Protein 3PUC (pdb70)

Structure (mmCIF, N/CA/C/O backbone):
data_3PUC
#
_entry.id   3PUC
#
_cell.length_a   22.830
_cell.length_b   68.570
_cell.length_c   24.180
_cell.angle_alpha   90.000
_cell.angle_beta   100.940
_cell.angle_gamma   90.000
#
_symmetry.space_group_name_H-M   'P 1 21 1'
#
loop_
_entity.id
_entity.type
_entity.pdbx_description
1 polymer Titin
2 non-polymer 'SULFATE ION'
3 water water
#
loop_
_atom_site.group_PDB
_atom_site.id
_atom_site.type_symbol
_atom_site.label_atom_id
_atom_site.label_alt_id
_atom_site.label_comp_id
_atom_site.label_asym_id
_atom_site.label_entity_id
_atom_site.label_seq_id
_atom_site.pdbx_PDB_ins_code
_atom_site.Cartn_x
_atom_site.Cartn_y
_atom_site.Cartn_z
_atom_site.occupancy
_atom_site.B_iso_or_equiv
_atom_site.auth_seq_id
_atom_site.auth_comp_id
_atom_site.auth_asym_id
_atom_site.auth_atom_id
_atom_site.pdbx_PDB_model_num
ATOM 1 N N . GLY A 1 1 ? 7.191 -28.730 28.116 1.00 28.07 1 GLY A N 1
ATOM 2 C CA . GLY A 1 1 ? 6.568 -29.027 26.791 1.00 17.56 1 GLY A CA 1
ATOM 3 C C . GLY A 1 1 ? 6.877 -27.909 25.809 1.00 11.59 1 GLY A C 1
ATOM 4 O O . GLY A 1 1 ? 7.417 -26.890 26.180 1.00 13.50 1 GLY A O 1
ATOM 10 N N . PRO A 1 2 ? 6.538 -28.090 24.532 1.00 11.29 2 PRO A N 1
ATOM 11 C CA . PRO A 1 2 ? 6.697 -27.009 23.568 1.00 10.38 2 PRO A CA 1
ATOM 12 C C . PRO A 1 2 ? 5.845 -25.829 23.944 1.00 9.94 2 PRO A C 1
ATOM 13 O O . PRO A 1 2 ? 4.750 -25.981 24.508 1.00 11.64 2 PRO A O 1
ATOM 24 N N . ILE A 1 3 ? 6.320 -24.641 23.597 1.00 8.68 3 ILE A N 1
ATOM 25 C CA . ILE A 1 3 ? 5.612 -23.430 23.891 1.00 9.92 3 ILE A CA 1
ATOM 26 C C . ILE A 1 3 ? 5.477 -22.570 22.676 1.00 8.29 3 ILE A C 1
ATOM 27 O O . ILE A 1 3 ? 6.160 -22.750 21.665 1.00 9.85 3 ILE A O 1
ATOM 43 N N A SER A 1 4 ? 4.574 -21.612 22.782 0.60 8.96 4 SER A N 1
ATOM 44 N N B SER A 1 4 ? 4.579 -21.607 22.792 0.40 10.77 4 SER A N 1
ATOM 45 C CA A SER A 1 4 ? 4.447 -20.574 21.797 0.60 8.10 4 SER A CA 1
ATOM 46 C CA B SER A 1 4 ? 4.464 -20.569 21.804 0.40 12.39 4 SER A CA 1
ATOM 47 C C A SER A 1 4 ? 5.034 -19.290 22.340 0.60 9.68 4 SER A C 1
ATOM 48 C C B SER A 1 4 ? 5.240 -19.354 22.298 0.40 8.45 4 SER A C 1
ATOM 49 O O A SER A 1 4 ? 5.189 -19.139 23.553 0.60 11.77 4 SER A O 1
ATOM 50 O O B SER A 1 4 ? 5.782 -19.336 23.411 0.40 7.86 4 SER A O 1
ATOM 65 N N . SER A 1 5 ? 5.317 -18.343 21.449 1.00 7.84 5 SER A N 1
ATOM 66 C CA . SER A 1 5 ? 5.887 -17.081 21.848 1.00 7.81 5 SER A CA 1
ATOM 67 C C . SER A 1 5 ? 5.211 -15.946 21.110 1.00 7.34 5 SER A C 1
ATOM 68 O O . SER A 1 5 ? 5.058 -15.967 19.903 1.00 7.97 5 SER A O 1
ATOM 77 N N . LYS A 1 6 ? 4.812 -14.951 21.867 1.00 6.98 6 LYS A N 1
ATOM 78 C CA . LYS A 1 6 ? 4.253 -13.722 21.331 1.00 7.17 6 LYS A CA 1
ATOM 79 C C . LYS A 1 6 ? 5.245 -13.141 20.326 1.00 6.28 6 LYS A C 1
ATOM 80 O O . LYS A 1 6 ? 6.448 -13.128 20.583 1.00 6.63 6 LYS A O 1
ATOM 99 N N . PRO A 1 7 ? 4.761 -12.596 19.215 1.00 6.02 7 PRO A N 1
ATOM 100 C CA . PRO A 1 7 ? 5.689 -11.978 18.263 1.00 6.25 7 PRO A CA 1
ATOM 101 C C . PRO A 1 7 ? 6.485 -10.842 18.879 1.00 6.13 7 PRO A C 1
ATOM 102 O O . PRO A 1 7 ? 6.020 -10.139 19.793 1.00 6.63 7 PRO A O 1
ATOM 113 N N . VAL A 1 8 ? 7.686 -10.683 18.339 1.00 6.57 8 VAL A N 1
ATOM 114 C CA . VAL A 1 8 ? 8.630 -9.658 18.782 1.00 7.03 8 VAL A CA 1
ATOM 115 C C . VAL A 1 8 ? 9.158 -8.960 17.533 1.00 6.54 8 VAL A C 1
ATOM 116 O O . VAL A 1 8 ? 9.486 -9.598 16.525 1.00 7.30 8 VAL A O 1
ATOM 129 N N . ILE A 1 9 ? 9.212 -7.649 17.579 1.00 5.99 9 ILE A N 1
ATOM 130 C CA . ILE A 1 9 ? 9.747 -6.879 16.461 1.00 5.56 9 ILE A CA 1
ATOM 131 C C . ILE A 1 9 ? 11.274 -7.051 16.375 1.00 5.67 9 ILE A C 1
ATOM 132 O O . ILE A 1 9 ? 11.981 -7.013 17.386 1.00 6.49 9 ILE A O 1
ATOM 148 N N . VAL A 1 10 ? 11.757 -7.222 15.146 1.00 5.30 10 VAL A N 1
ATOM 149 C CA . VAL A 1 10 ? 13.169 -7.149 14.812 1.00 5.67 10 VAL A CA 1
ATOM 150 C C . VAL A 1 10 ? 13.498 -5.777 14.248 1.00 5.50 10 VAL A C 1
ATOM 151 O O . VAL A 1 10 ? 14.391 -5.085 14.759 1.00 6.41 10 VAL A O 1
ATOM 164 N N . THR A 1 11 ? 12.775 -5.359 13.198 1.00 5.23 11 THR A N 1
ATOM 165 C CA . THR A 1 11 ? 12.912 -4.024 12.649 1.00 5.28 11 THR A CA 1
ATOM 166 C C . THR A 1 11 ? 11.522 -3.423 12.485 1.00 5.12 11 THR A C 1
ATOM 167 O O . THR A 1 11 ? 10.648 -4.073 11.910 1.00 5.65 11 THR A O 1
ATOM 178 N N . GLY A 1 12 ? 11.329 -2.240 13.025 1.00 5.30 12 GLY A N 1
ATOM 179 C CA . GLY A 1 12 ? 10.076 -1.535 12.978 1.00 5.87 12 GLY A CA 1
ATOM 180 C C . GLY A 1 12 ? 10.005 -0.503 11.876 1.00 5.44 12 GLY A C 1
ATOM 181 O O . GLY A 1 12 ? 10.955 -0.246 11.148 1.00 6.16 12 GLY A O 1
ATOM 185 N N . LEU A 1 13 ? 8.845 0.111 11.793 1.00 5.75 13 LEU A N 1
ATOM 186 C CA . LEU A 1 13 ? 8.571 1.202 10.856 1.00 5.75 13 LEU A CA 1
ATOM 187 C C . LEU A 1 13 ? 9.085 2.538 11.380 1.00 5.89 13 LEU A C 1
ATOM 188 O O . LEU A 1 13 ? 9.208 2.750 12.587 1.00 6.56 13 LEU A O 1
ATOM 204 N N . GLN A 1 14 ? 9.341 3.460 10.471 1.00 6.06 14 GLN A N 1
ATOM 205 C CA . GLN A 1 14 ? 9.703 4.819 10.845 1.00 6.36 14 GLN A CA 1
ATOM 206 C C . GLN A 1 14 ? 9.044 5.823 9.909 1.00 6.56 14 GLN A C 1
ATOM 207 O O . GLN A 1 14 ? 8.706 5.509 8.767 1.00 7.08 14 GLN A O 1
ATOM 221 N N . ASP A 1 15 ? 8.860 7.031 10.399 1.00 7.21 15 ASP A N 1
ATOM 222 C CA . ASP A 1 15 ? 8.212 8.056 9.608 1.00 7.96 15 ASP A CA 1
ATOM 223 C C . ASP A 1 15 ? 8.938 8.257 8.290 1.00 7.76 15 ASP A C 1
ATOM 224 O O . ASP A 1 15 ? 10.178 8.259 8.238 1.00 9.05 15 ASP A O 1
ATOM 233 N N . THR A 1 16 ? 8.165 8.440 7.222 1.00 7.95 16 THR A N 1
ATOM 234 C CA . THR A 1 16 ? 8.678 8.419 5.856 1.00 9.66 16 THR A CA 1
ATOM 235 C C . THR A 1 16 ? 7.915 9.428 5.024 1.00 7.36 16 THR A C 1
ATOM 236 O O . THR A 1 16 ? 6.717 9.592 5.210 1.00 7.07 16 THR A O 1
ATOM 247 N N . THR A 1 17 ? 8.624 10.040 4.067 1.00 7.31 17 THR A N 1
ATOM 248 C CA . THR A 1 17 ? 8.010 10.830 3.004 1.00 6.22 17 THR A CA 1
ATOM 249 C C . THR A 1 17 ? 8.210 10.111 1.676 1.00 6.70 17 THR A C 1
ATOM 250 O O . THR A 1 17 ? 9.315 9.602 1.417 1.00 6.97 17 THR A O 1
ATOM 261 N N A VAL A 1 18 ? 7.163 10.107 0.852 0.61 5.69 18 VAL A N 1
ATOM 262 N N B VAL A 1 18 ? 7.180 10.082 0.838 0.39 8.35 18 VAL A N 1
ATOM 263 C CA A VAL A 1 18 ? 7.195 9.567 -0.489 0.61 5.91 18 VAL A CA 1
ATOM 264 C CA B VAL A 1 18 ? 7.326 9.644 -0.540 0.39 10.49 18 VAL A CA 1
ATOM 265 C C A VAL A 1 18 ? 6.511 10.586 -1.380 0.61 6.23 18 VAL A C 1
ATOM 266 C C B VAL A 1 18 ? 6.661 10.684 -1.414 0.39 8.45 18 VAL A C 1
ATOM 267 O O A VAL A 1 18 ? 5.569 11.269 -0.967 0.61 6.38 18 VAL A O 1
ATOM 268 O O B VAL A 1 18 ? 5.874 11.497 -0.937 0.39 8.54 18 VAL A O 1
ATOM 293 N N A SER A 1 19 ? 6.983 10.725 -2.612 0.61 8.61 19 SER A N 1
ATOM 294 N N B SER A 1 19 ? 6.976 10.663 -2.703 0.39 7.05 19 SER A N 1
ATOM 295 C CA A SER A 1 19 ? 6.299 11.594 -3.564 0.61 9.06 19 SER A CA 1
ATOM 296 C CA B SER A 1 19 ? 6.340 11.561 -3.650 0.39 8.60 19 SER A CA 1
ATOM 297 C C A SER A 1 19 ? 4.893 11.081 -3.851 0.61 7.31 19 SER A C 1
ATOM 298 C C B SER A 1 19 ? 4.946 11.067 -4.020 0.39 8.36 19 SER A C 1
ATOM 299 O O A SER A 1 19 ? 4.598 9.899 -3.702 0.61 8.14 19 SER A O 1
ATOM 300 O O B SER A 1 19 ? 4.688 9.868 -4.065 0.39 5.24 19 SER A O 1
ATOM 315 N N . SER A 1 20 ? 4.049 11.996 -4.315 1.00 8.44 20 SER A N 1
ATOM 316 C CA . SER A 1 20 ? 2.829 11.605 -4.985 1.00 9.07 20 SER A CA 1
ATOM 317 C C . SER A 1 20 ? 3.195 10.928 -6.304 1.00 8.63 20 SER A C 1
ATOM 318 O O . SER A 1 20 ? 4.329 11.062 -6.833 1.00 9.50 20 SER A O 1
ATOM 327 N N . ASP A 1 21 ? 2.240 10.202 -6.867 1.00 9.27 21 ASP A N 1
ATOM 328 C CA . ASP A 1 21 ? 2.421 9.530 -8.159 1.00 10.32 21 ASP A CA 1
ATOM 329 C C . ASP A 1 21 ? 3.615 8.602 -8.085 1.00 10.21 21 ASP A C 1
ATOM 330 O O . ASP A 1 21 ? 4.458 8.546 -8.987 1.00 12.66 21 ASP A O 1
ATOM 339 N N A SER A 1 22 ? 3.696 7.853 -6.988 0.54 8.02 22 SER A N 1
ATOM 340 N N B SER A 1 22 ? 3.678 7.836 -7.000 0.46 10.38 22 SER A N 1
ATOM 341 C CA A SER A 1 22 ? 4.763 6.880 -6.772 0.54 9.62 22 SER A CA 1
ATOM 342 C CA B SER A 1 22 ? 4.776 6.924 -6.756 0.46 8.90 22 SER A CA 1
ATOM 343 C C A SER A 1 22 ? 4.229 5.663 -6.017 0.54 7.78 22 SER A C 1
ATOM 344 C C B SER A 1 22 ? 4.250 5.684 -6.014 0.46 8.32 22 SER A C 1
ATOM 345 O O A SER A 1 22 ? 3.037 5.415 -5.997 0.54 7.15 22 SER A O 1
ATOM 346 O O B SER A 1 22 ? 3.065 5.449 -5.971 0.46 8.86 22 SER A O 1
ATOM 361 N N . VAL A 1 23 ? 5.141 4.862 -5.489 1.00 7.63 23 VAL A N 1
ATOM 362 C CA . VAL A 1 23 ? 4.814 3.690 -4.670 1.00 7.12 23 VAL A CA 1
ATOM 363 C C . VAL A 1 23 ? 5.547 3.841 -3.335 1.00 7.42 23 VAL A C 1
ATOM 364 O O . VAL A 1 23 ? 6.725 4.143 -3.313 1.00 9.47 23 VAL A O 1
ATOM 378 N N . ALA A 1 24 ? 4.820 3.682 -2.239 1.00 6.20 24 ALA A N 1
ATOM 379 C CA . ALA A 1 24 ? 5.404 3.686 -0.907 1.00 6.37 24 ALA A CA 1
ATOM 380 C C . ALA A 1 24 ? 5.604 2.263 -0.424 1.00 6.14 24 ALA A C 1
ATOM 381 O O . ALA A 1 24 ? 4.706 1.430 -0.567 1.00 7.70 24 ALA A O 1
ATOM 388 N N . LYS A 1 25 ? 6.777 1.972 0.130 1.00 6.88 25 LYS A N 1
ATOM 389 C CA . LYS A 1 25 ? 7.124 0.656 0.614 1.00 7.16 25 LYS A CA 1
ATOM 390 C C . LYS A 1 25 ? 7.373 0.687 2.116 1.00 6.95 25 LYS A C 1
ATOM 391 O O . LYS A 1 25 ? 8.099 1.542 2.625 1.00 10.85 25 LYS A O 1
ATOM 410 N N A PHE A 1 26 ? 6.801 -0.269 2.817 0.60 5.18 26 PHE A N 1
ATOM 411 N N B PHE A 1 26 ? 6.751 -0.263 2.804 0.40 6.67 26 PHE A N 1
ATOM 412 C CA A PHE A 1 26 ? 7.032 -0.483 4.233 0.60 5.52 26 PHE A CA 1
ATOM 413 C CA B PHE A 1 26 ? 6.972 -0.508 4.223 0.40 5.88 26 PHE A CA 1
ATOM 414 C C A PHE A 1 26 ? 7.328 -1.941 4.483 0.60 5.06 26 PHE A C 1
ATOM 415 C C B PHE A 1 26 ? 7.397 -1.950 4.423 0.40 5.49 26 PHE A C 1
ATOM 416 O O A PHE A 1 26 ? 6.700 -2.834 3.892 0.60 4.64 26 PHE A O 1
ATOM 417 O O B PHE A 1 26 ? 6.941 -2.842 3.707 0.40 6.03 26 PHE A O 1
ATOM 450 N N . ALA A 1 27 ? 8.249 -2.192 5.416 1.00 5.96 27 ALA A N 1
ATOM 451 C CA . ALA A 1 27 ? 8.630 -3.550 5.775 1.00 6.38 27 ALA A CA 1
ATOM 452 C C . ALA A 1 27 ? 8.880 -3.617 7.278 1.00 6.41 27 ALA A C 1
ATOM 453 O O . ALA A 1 27 ? 9.680 -2.838 7.804 1.00 7.45 27 ALA A O 1
ATOM 461 N N . VAL A 1 28 ? 8.246 -4.574 7.916 1.00 6.22 28 VAL A N 1
ATOM 462 C CA . VAL A 1 28 ? 8.513 -4.939 9.302 1.00 5.78 28 VAL A CA 1
ATOM 463 C C . VAL A 1 28 ? 9.204 -6.284 9.293 1.00 5.51 28 VAL A C 1
ATOM 464 O O . VAL A 1 28 ? 8.802 -7.181 8.572 1.00 7.23 28 VAL A O 1
ATOM 477 N N . LYS A 1 29 ? 10.220 -6.449 10.132 1.00 5.38 29 LYS A N 1
ATOM 478 C CA . LYS A 1 29 ? 10.790 -7.752 10.394 1.00 5.87 29 LYS A CA 1
ATOM 479 C C . LYS A 1 29 ? 10.397 -8.132 11.804 1.00 5.51 29 LYS A C 1
ATOM 480 O O . LYS A 1 29 ? 10.467 -7.304 12.722 1.00 5.69 29 LYS A O 1
ATOM 499 N N . ALA A 1 30 ? 9.948 -9.357 11.981 1.00 6.09 30 ALA A N 1
ATOM 500 C CA . ALA A 1 30 ? 9.487 -9.815 13.289 1.00 6.35 30 ALA A CA 1
ATOM 501 C C . ALA A 1 30 ? 9.561 -11.318 13.365 1.00 8.96 30 ALA A C 1
ATOM 502 O O . ALA A 1 30 ? 9.563 -12.000 12.348 1.00 12.77 30 ALA A O 1
ATOM 509 N N . THR A 1 31 ? 9.643 -11.841 14.583 1.00 9.64 31 THR A N 1
ATOM 510 C CA . THR A 1 31 ? 9.703 -13.270 14.794 1.00 1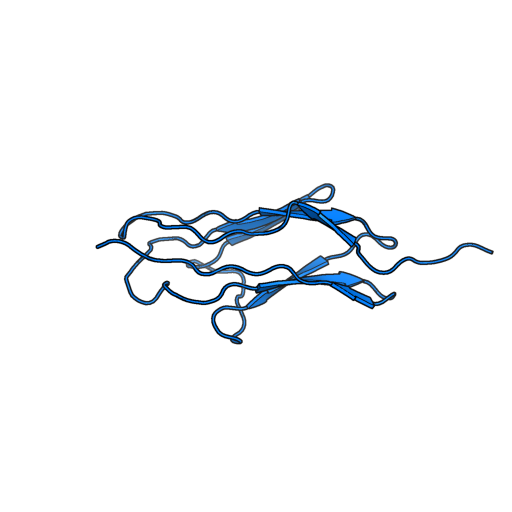3.26 31 THR A CA 1
ATOM 511 C C . THR A 1 31 ? 8.566 -13.697 15.727 1.00 7.96 31 THR A C 1
ATOM 512 O O 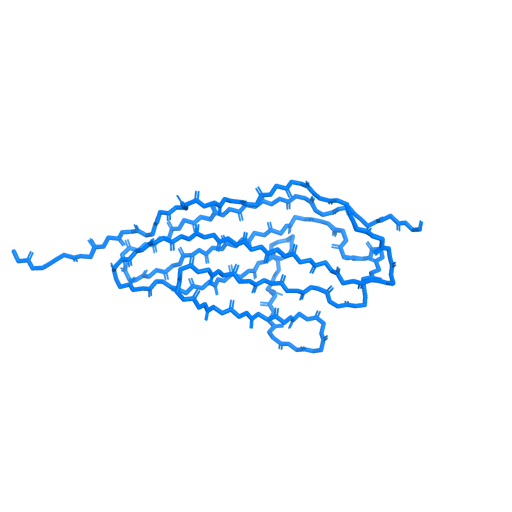. THR A 1 31 ? 7.949 -12.866 16.359 1.00 9.18 31 THR A O 1
ATOM 523 N N . GLY A 1 32 ? 8.300 -14.994 15.787 1.00 9.59 32 GLY A N 1
ATOM 524 C CA . GLY A 1 32 ? 7.305 -15.535 16.689 1.00 9.25 32 GLY A CA 1
ATOM 525 C C . GLY A 1 32 ? 7.116 -17.000 16.416 1.00 7.81 32 GLY A C 1
ATOM 526 O O . GLY A 1 32 ? 7.452 -17.495 15.341 1.00 8.74 32 GLY A O 1
ATOM 530 N N . GLU A 1 33 ? 6.537 -17.693 17.387 1.00 7.74 33 GLU A N 1
ATOM 531 C CA . GLU A 1 33 ? 6.164 -19.099 17.256 1.00 8.19 33 GLU A CA 1
ATOM 532 C C . GLU A 1 33 ? 4.729 -19.269 17.738 1.00 8.12 33 GLU A C 1
ATOM 533 O O . GLU A 1 33 ? 4.432 -18.982 18.899 1.00 8.60 33 GLU A O 1
ATOM 545 N N . PRO A 1 34 ? 3.816 -19.713 16.861 1.00 8.30 34 PRO A N 1
ATOM 546 C CA . PRO A 1 34 ? 3.983 -19.989 15.441 1.00 9.58 34 PRO A CA 1
ATOM 547 C C . PRO A 1 34 ? 4.387 -18.768 14.636 1.00 8.86 34 PRO A C 1
ATOM 548 O O . PRO A 1 34 ? 4.250 -17.640 15.089 1.00 8.03 34 PRO A O 1
ATOM 559 N N . ARG A 1 35 ? 4.867 -18.997 13.422 1.00 10.11 35 ARG A N 1
ATOM 560 C CA . ARG A 1 35 ? 5.190 -17.888 12.534 1.00 11.30 35 ARG A CA 1
ATOM 561 C C . ARG A 1 35 ? 3.981 -16.975 12.435 1.00 9.84 35 ARG A C 1
ATOM 562 O O . ARG A 1 35 ? 2.880 -17.419 12.094 1.00 10.38 35 ARG A O 1
ATOM 569 N N . PRO A 1 36 ? 4.173 -15.681 12.695 1.00 8.80 36 PRO A N 1
ATOM 570 C CA . PRO A 1 36 ? 3.010 -14.801 12.723 1.00 8.71 36 PRO A CA 1
ATOM 571 C C . PRO A 1 36 ? 2.604 -14.327 11.346 1.00 7.60 36 PRO A C 1
ATOM 572 O O . PRO A 1 36 ? 3.314 -14.543 10.355 1.00 8.35 36 PRO A O 1
ATOM 583 N N . THR A 1 37 ? 1.452 -13.674 11.306 1.00 7.36 37 THR A N 1
ATOM 584 C CA . THR A 1 37 ? 0.967 -13.007 10.116 1.00 7.77 37 THR A CA 1
ATOM 585 C C . THR A 1 37 ? 0.700 -11.552 10.459 1.00 6.94 37 THR A C 1
ATOM 586 O O . THR A 1 37 ? 0.685 -11.169 11.629 1.00 10.40 37 THR A O 1
ATOM 597 N N . ALA A 1 38 ? 0.483 -10.721 9.454 1.00 6.64 38 ALA A N 1
ATOM 598 C CA . ALA A 1 38 ? 0.330 -9.302 9.659 1.00 6.59 38 ALA A CA 1
ATOM 599 C C . ALA A 1 38 ? -1.060 -8.801 9.308 1.00 6.76 38 ALA A C 1
ATOM 600 O O . ALA A 1 38 ? -1.689 -9.285 8.361 1.00 9.07 38 ALA A O 1
ATOM 607 N N . ILE A 1 39 ? -1.481 -7.799 10.055 1.00 6.44 39 ILE A N 1
ATOM 608 C CA . ILE A 1 39 ? -2.702 -7.045 9.869 1.00 8.54 39 ILE A CA 1
ATOM 609 C C . ILE A 1 39 ? -2.343 -5.592 9.842 1.00 6.97 39 ILE A C 1
ATOM 610 O O . ILE A 1 39 ? -1.853 -5.066 10.859 1.00 7.52 39 ILE A O 1
ATOM 621 N N . TRP A 1 40 ? -2.570 -4.900 8.714 1.00 6.27 40 TRP A N 1
ATOM 622 C CA . TRP A 1 40 ? -2.177 -3.506 8.579 1.00 5.65 40 TRP A CA 1
ATOM 623 C C . TRP A 1 40 ? -3.398 -2.605 8.627 1.00 5.28 40 TRP A C 1
ATOM 624 O O . TRP A 1 40 ? -4.487 -2.968 8.136 1.00 5.88 40 TRP A O 1
ATOM 645 N N . THR A 1 41 ? -3.196 -1.412 9.150 1.00 5.43 41 THR A N 1
ATOM 646 C CA . THR A 1 41 ? -4.201 -0.381 9.174 1.00 5.46 41 THR A CA 1
ATOM 647 C C . THR A 1 41 ? -3.614 0.951 8.737 1.00 5.38 41 THR A C 1
ATOM 648 O O . THR A 1 41 ? -2.438 1.242 8.918 1.00 6.19 41 THR A O 1
ATOM 659 N N . LYS A 1 42 ? -4.496 1.770 8.169 1.00 5.76 42 LYS A N 1
ATOM 660 C CA A LYS A 1 42 ? -4.236 3.132 7.766 0.50 6.31 42 LYS A CA 1
ATOM 661 C CA B LYS A 1 42 ? -4.202 3.149 7.837 0.50 7.69 42 LYS A CA 1
ATOM 662 C C . LYS A 1 42 ? -5.164 4.016 8.615 1.00 6.95 42 LYS A C 1
ATOM 663 O O . LYS A 1 42 ? -6.388 3.935 8.440 1.00 6.88 42 LYS A O 1
ATOM 700 N N . ASP A 1 43 ? -4.626 4.816 9.513 1.00 7.59 43 ASP A N 1
ATOM 701 C CA . ASP A 1 43 ? -5.451 5.624 10.394 1.00 7.91 43 ASP A CA 1
ATOM 702 C C . ASP A 1 43 ? -6.570 4.800 11.013 1.00 7.05 43 ASP A C 1
ATOM 703 O O . ASP A 1 43 ? -7.711 5.248 11.129 1.00 7.62 43 ASP A O 1
ATOM 712 N N . GLY A 1 44 ? -6.212 3.589 11.445 1.00 6.94 44 GLY A N 1
ATOM 713 C CA . GLY A 1 44 ? -7.139 2.707 12.113 1.00 7.64 44 GLY A CA 1
ATOM 714 C C . GLY A 1 44 ? -8.089 1.925 11.232 1.00 7.62 44 GLY A C 1
ATOM 715 O O . GLY A 1 44 ? -8.888 1.192 11.781 1.00 9.93 44 GLY A O 1
ATOM 719 N N . LYS A 1 45 ? -8.016 2.101 9.907 1.00 7.13 45 LYS A N 1
ATOM 720 C CA . LYS A 1 45 ? -8.890 1.444 8.951 1.00 8.56 45 LYS A CA 1
ATOM 721 C C . LYS A 1 45 ? -8.189 0.289 8.297 1.00 6.35 45 LYS A C 1
ATOM 722 O O . LYS A 1 45 ? -6.991 0.329 8.058 1.00 7.04 45 LYS A O 1
ATOM 741 N N . ALA A 1 46 ? -8.946 -0.721 7.899 1.00 6.66 46 ALA A N 1
ATOM 742 C CA . ALA A 1 46 ? -8.353 -1.897 7.306 1.00 7.14 46 ALA A CA 1
ATOM 743 C C . ALA A 1 46 ? -7.647 -1.577 5.987 1.00 7.86 46 ALA A C 1
ATOM 744 O O . ALA A 1 46 ? -8.176 -0.866 5.141 1.00 10.91 46 ALA A O 1
ATOM 751 N N . ILE A 1 47 ? -6.477 -2.165 5.831 1.00 7.50 47 ILE A N 1
ATOM 752 C CA . ILE A 1 47 ? -5.739 -2.248 4.578 1.00 8.37 47 ILE A CA 1
ATOM 753 C C . ILE A 1 47 ? -5.895 -3.679 4.095 1.00 8.60 47 ILE A C 1
ATOM 754 O O . ILE A 1 47 ? -5.562 -4.647 4.833 1.00 11.27 47 ILE A O 1
ATOM 770 N N A THR A 1 48 ? -6.439 -3.834 2.888 0.35 10.44 48 THR A N 1
ATOM 771 N N B THR A 1 48 ? -6.395 -3.838 2.875 0.65 7.68 48 THR A N 1
ATOM 772 C CA A THR A 1 48 ? -6.699 -5.151 2.323 0.35 12.21 48 THR A CA 1
ATOM 773 C CA B THR A 1 48 ? -6.568 -5.173 2.346 0.65 8.97 48 THR A CA 1
ATOM 774 C C A THR A 1 48 ? -6.090 -5.246 0.920 0.35 8.86 48 THR A C 1
ATOM 775 C C B THR A 1 48 ? -5.992 -5.239 0.942 0.65 6.65 48 THR A C 1
ATOM 776 O O A THR A 1 48 ? -6.038 -4.252 0.190 0.35 10.65 48 THR A O 1
ATOM 777 O O B THR A 1 48 ? -5.868 -4.243 0.239 0.65 6.22 48 THR A O 1
ATOM 798 N N . GLN A 1 49 ? -5.642 -6.445 0.547 1.00 6.93 49 GLN A N 1
ATOM 799 C CA . GLN A 1 49 ? -4.997 -6.678 -0.744 1.00 6.13 49 GLN A CA 1
ATOM 800 C C . GLN A 1 49 ? -5.890 -6.203 -1.887 1.00 6.14 49 GLN A C 1
ATOM 801 O O . GLN A 1 49 ? -7.094 -6.522 -1.927 1.00 6.64 49 GLN A O 1
ATOM 816 N N . GLY A 1 50 ? -5.305 -5.510 -2.850 1.00 6.35 50 GLY A N 1
ATOM 817 C CA . GLY A 1 50 ? -6.058 -5.060 -4.003 1.00 6.88 50 GLY A CA 1
ATOM 818 C C . GLY A 1 50 ? -5.165 -4.347 -4.979 1.00 7.87 50 GLY A C 1
ATOM 819 O O . GLY A 1 50 ? -3.975 -4.599 -5.025 1.00 8.57 50 GLY A O 1
ATOM 823 N N . GLY A 1 51 ? -5.772 -3.463 -5.766 1.00 8.74 51 GLY A N 1
ATOM 824 C CA . GLY A 1 51 ? -4.984 -2.664 -6.671 1.00 9.02 51 GLY A CA 1
ATOM 825 C C . GLY A 1 51 ? -4.151 -1.609 -5.980 1.00 7.96 51 GLY A C 1
ATOM 826 O O . GLY A 1 51 ? -3.076 -1.210 -6.429 1.00 9.70 51 GLY A O 1
ATOM 830 N N . LYS A 1 52 ? -4.639 -1.131 -4.848 1.00 6.77 52 LYS A N 1
ATOM 831 C CA . LYS A 1 52 ? -4.018 -0.038 -4.098 1.00 6.60 52 LYS A CA 1
ATOM 832 C C . LYS A 1 52 ? -2.926 -0.523 -3.142 1.00 5.57 52 LYS A C 1
ATOM 833 O O . LYS A 1 52 ? -1.872 0.084 -3.064 1.00 6.72 52 LYS A O 1
ATOM 852 N N . TYR A 1 53 ? -3.225 -1.590 -2.416 1.00 5.58 53 TYR A N 1
ATOM 853 C CA . TYR A 1 53 ? -2.344 -2.117 -1.400 1.00 5.42 53 TYR A CA 1
ATOM 854 C C . TYR A 1 53 ? -1.908 -3.513 -1.764 1.00 5.08 53 TYR A C 1
ATOM 855 O O . TYR A 1 53 ? -2.749 -4.397 -2.002 1.00 6.21 53 TYR A O 1
ATOM 873 N N . LYS A 1 54 ? -0.591 -3.750 -1.778 1.00 5.11 54 LYS A N 1
ATOM 874 C CA . LYS A 1 54 ? -0.045 -5.046 -2.068 1.00 5.25 54 LYS A CA 1
ATOM 875 C C . LYS A 1 54 ? 0.718 -5.515 -0.847 1.00 4.93 54 LYS A C 1
ATOM 876 O O . LYS A 1 54 ? 1.706 -4.890 -0.440 1.00 6.12 54 LYS A O 1
ATOM 895 N N . LEU A 1 55 ? 0.278 -6.622 -0.288 1.00 5.17 55 LEU A N 1
ATOM 896 C CA . LEU A 1 55 ? 0.811 -7.166 0.960 1.00 5.85 55 LEU A CA 1
ATOM 897 C C . LEU A 1 55 ? 1.535 -8.446 0.651 1.00 5.56 55 LEU A C 1
ATOM 898 O O . LEU A 1 55 ? 1.061 -9.236 -0.152 1.00 6.75 55 LEU A O 1
ATOM 914 N N . SER A 1 56 ? 2.655 -8.677 1.326 1.00 4.95 56 SER A N 1
ATOM 915 C CA . SER A 1 56 ? 3.385 -9.927 1.222 1.00 5.17 56 SER A CA 1
ATOM 916 C C . SER A 1 56 ? 4.032 -10.256 2.545 1.00 5.46 56 SER A C 1
ATOM 917 O O . SER A 1 56 ? 4.354 -9.369 3.322 1.00 6.16 56 SER A O 1
ATOM 925 N N . GLU A 1 57 ? 4.246 -11.541 2.778 1.00 6.72 57 GLU A N 1
ATOM 926 C CA . GLU A 1 57 ? 4.901 -12.032 3.991 1.00 8.34 57 GLU A CA 1
ATOM 927 C C . GLU A 1 57 ? 5.867 -13.128 3.591 1.00 9.31 57 GLU A C 1
ATOM 928 O O . GLU A 1 57 ? 5.473 -14.032 2.863 1.00 10.33 57 GLU A O 1
ATOM 940 N N . ASP A 1 58 ? 7.125 -13.057 4.033 1.00 9.20 58 ASP A N 1
ATOM 941 C CA . ASP A 1 58 ? 8.100 -14.108 3.707 1.00 10.39 58 ASP A CA 1
ATOM 942 C C . ASP A 1 58 ? 9.202 -14.061 4.741 1.00 12.95 58 ASP A C 1
ATOM 943 O O . ASP A 1 58 ? 9.792 -12.997 4.967 1.00 13.35 58 ASP A O 1
ATOM 952 N N . LYS A 1 59 ? 9.469 -15.217 5.357 1.00 20.49 59 LYS A N 1
ATOM 953 C CA . LYS A 1 59 ? 10.623 -15.425 6.228 1.00 23.52 59 LYS A CA 1
ATOM 954 C C . LYS A 1 59 ? 10.866 -14.291 7.187 1.00 21.72 59 LYS A C 1
ATOM 955 O O . LYS A 1 59 ? 11.976 -13.759 7.269 1.00 27.59 59 LYS A O 1
ATOM 959 N N . GLY A 1 60 ? 9.838 -13.936 7.935 1.00 20.88 60 GLY A N 1
ATOM 960 C CA . GLY A 1 60 ? 10.024 -12.985 9.004 1.00 20.47 60 GLY A CA 1
ATOM 961 C C . GLY A 1 60 ? 9.929 -11.537 8.587 1.00 12.61 60 GLY A C 1
ATOM 962 O O . GLY A 1 60 ? 10.134 -10.656 9.411 1.00 14.12 60 GLY A O 1
ATOM 966 N N . GLY A 1 61 ? 9.612 -11.312 7.321 1.00 10.15 61 GLY A N 1
ATOM 967 C CA . GLY A 1 61 ? 9.365 -9.994 6.785 1.00 8.79 61 GLY A CA 1
ATOM 968 C C . GLY A 1 61 ? 7.889 -9.869 6.425 1.00 7.25 61 GLY A C 1
ATOM 969 O O . GLY A 1 61 ? 7.269 -10.800 5.900 1.00 9.19 61 GLY A O 1
ATOM 973 N N . PHE A 1 62 ? 7.355 -8.701 6.708 1.00 5.72 62 PHE A N 1
ATOM 974 C CA . PHE A 1 62 ? 5.958 -8.340 6.469 1.00 5.46 62 PHE A CA 1
ATOM 975 C C . PHE A 1 62 ? 5.992 -7.034 5.699 1.00 5.17 62 PHE A C 1
ATOM 976 O O . PHE A 1 62 ? 6.436 -6.004 6.221 1.00 6.23 62 PHE A O 1
ATOM 993 N N . PHE A 1 63 ? 5.509 -7.077 4.452 1.00 5.06 63 PHE A N 1
ATOM 994 C CA . PHE A 1 63 ? 5.666 -6.009 3.509 1.00 5.28 63 PHE A CA 1
ATOM 995 C C . PHE A 1 63 ? 4.312 -5.421 3.124 1.00 4.60 63 PHE A C 1
ATOM 996 O O . PHE A 1 63 ? 3.329 -6.171 2.917 1.00 5.33 63 PHE A O 1
ATOM 1013 N N . LEU A 1 64 ? 4.277 -4.118 2.964 1.00 4.51 64 LEU A N 1
ATOM 1014 C CA . LEU A 1 64 ? 3.151 -3.388 2.389 1.00 4.39 64 LEU A CA 1
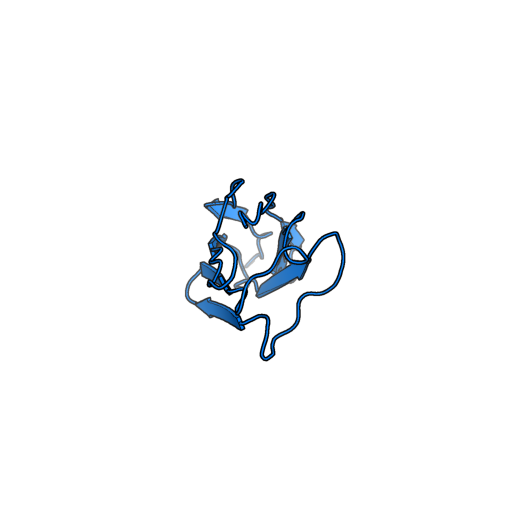ATOM 1015 C C . LEU A 1 64 ? 3.676 -2.432 1.342 1.00 4.44 64 LEU A C 1
ATOM 1016 O O . LEU A 1 64 ? 4.612 -1.679 1.608 1.00 5.42 64 LEU A O 1
ATOM 1032 N N . GLU A 1 65 ? 3.056 -2.442 0.167 1.00 4.37 65 GLU A N 1
ATOM 1033 C CA . GLU A 1 65 ? 3.265 -1.409 -0.830 1.00 4.41 65 GLU A CA 1
ATOM 1034 C C . GLU A 1 65 ? 1.961 -0.664 -1.047 1.00 4.21 65 GLU A C 1
ATOM 1035 O O . GLU A 1 65 ? 0.904 -1.275 -1.178 1.00 5.30 65 GLU A O 1
ATOM 1047 N N A ILE A 1 66 ? 2.051 0.650 -1.107 0.50 4.98 66 ILE A N 1
ATOM 1048 N N B ILE A 1 66 ? 2.068 0.655 -1.134 0.50 4.41 66 ILE A N 1
ATOM 1049 C CA A ILE A 1 66 ? 0.934 1.517 -1.436 0.50 7.42 66 ILE A CA 1
ATOM 1050 C CA B ILE A 1 66 ? 0.943 1.545 -1.405 0.50 3.87 66 ILE A CA 1
ATOM 1051 C C A ILE A 1 66 ? 1.209 2.034 -2.838 0.50 5.96 66 ILE A C 1
ATOM 1052 C C B ILE A 1 66 ? 1.184 2.084 -2.816 0.50 4.52 66 ILE A C 1
ATOM 1053 O O A ILE A 1 66 ? 2.182 2.740 -3.083 0.50 5.66 66 ILE A O 1
ATOM 1054 O O B ILE A 1 66 ? 2.124 2.855 -3.041 0.50 5.74 66 ILE A O 1
ATOM 1085 N N . HIS A 1 67 ? 0.358 1.655 -3.773 1.00 5.54 67 HIS A N 1
ATOM 1086 C CA . HIS A 1 67 ? 0.535 2.008 -5.171 1.00 5.51 67 HIS A CA 1
ATOM 1087 C C . HIS A 1 67 ? -0.164 3.315 -5.512 1.00 5.90 67 HIS A C 1
ATOM 1088 O O . HIS A 1 67 ? -1.034 3.792 -4.773 1.00 7.27 67 HIS A O 1
ATOM 1103 N N . LYS A 1 68 ? 0.284 3.931 -6.591 1.00 6.10 68 LYS A N 1
ATOM 1104 C CA . LYS A 1 68 ? -0.278 5.188 -7.097 1.00 6.49 68 LYS A CA 1
ATOM 1105 C C . LYS A 1 68 ? -0.548 6.180 -5.979 1.00 6.49 68 LYS A C 1
ATOM 1106 O O . LYS A 1 68 ? -1.680 6.593 -5.727 1.00 7.10 68 LYS A O 1
ATOM 1125 N N . THR A 1 69 ? 0.510 6.585 -5.286 1.00 6.43 69 THR A N 1
ATOM 1126 C CA . THR A 1 69 ? 0.334 7.411 -4.126 1.00 6.91 69 THR A CA 1
ATOM 1127 C C . THR A 1 69 ? -0.294 8.742 -4.472 1.00 7.95 69 THR A C 1
ATOM 1128 O O . THR A 1 69 ? -0.044 9.333 -5.535 1.00 8.61 69 THR A O 1
ATOM 1139 N N . ASP A 1 70 ? -1.084 9.227 -3.525 1.00 8.78 70 ASP A N 1
ATOM 1140 C CA . ASP A 1 70 ? -1.632 10.556 -3.632 1.00 11.62 70 ASP A CA 1
ATOM 1141 C C . ASP A 1 70 ? -1.788 11.133 -2.228 1.00 10.84 70 ASP A C 1
ATOM 1142 O O . ASP A 1 70 ? -1.472 10.488 -1.224 1.00 8.83 70 ASP A O 1
ATOM 1151 N N . THR A 1 71 ? -2.268 12.364 -2.180 1.00 15.73 71 THR A N 1
ATOM 1152 C CA . THR A 1 71 ? -2.375 13.090 -0.924 1.00 22.78 71 THR A CA 1
ATOM 1153 C C . THR A 1 71 ? -3.143 12.324 0.131 1.00 15.00 71 THR A C 1
ATOM 1154 O O . THR A 1 71 ? -2.833 12.402 1.304 1.00 14.42 71 THR A O 1
ATOM 1158 N N A SER A 1 72 ? -4.170 11.594 -0.296 0.63 14.07 72 SER A N 1
ATOM 1159 N N B SER A 1 72 ? -4.146 11.587 -0.297 0.37 17.32 72 SER A N 1
ATOM 1160 C CA A SER A 1 72 ? -5.039 10.892 0.639 0.63 12.93 72 SER A CA 1
ATOM 1161 C CA B SER A 1 72 ? -5.012 10.926 0.646 0.37 15.29 72 SER A CA 1
ATOM 1162 C C A SER A 1 72 ? -4.280 9.788 1.393 0.63 10.98 72 SER A C 1
ATOM 1163 C C B SER A 1 72 ? -4.357 9.686 1.267 0.37 11.12 72 SER A C 1
ATOM 1164 O O A SER A 1 72 ? -4.729 9.321 2.448 0.63 10.24 72 SER A O 1
ATOM 1165 O O B SER A 1 72 ? -4.963 9.028 2.106 0.37 11.71 72 SER A O 1
ATOM 1180 N N . ASP A 1 73 ? -3.121 9.377 0.866 1.00 8.94 73 ASP A N 1
ATOM 1181 C CA . ASP A 1 73 ? -2.385 8.270 1.458 1.00 7.98 73 ASP A CA 1
ATOM 1182 C C . ASP A 1 73 ? -1.573 8.660 2.692 1.00 7.20 73 ASP A C 1
ATOM 1183 O O . ASP A 1 73 ? -1.062 7.794 3.379 1.00 7.54 73 ASP A O 1
ATOM 1193 N N A SER A 1 74 ? -1.486 9.951 2.972 0.63 7.37 74 SER A N 1
ATOM 1194 N N B SER A 1 74 ? -1.396 9.945 2.956 0.27 8.89 74 SER A N 1
ATOM 1195 N N C SER A 1 74 ? -1.448 9.950 2.961 0.10 8.94 74 SER A N 1
ATOM 1196 C CA A SER A 1 74 ? -0.816 10.389 4.182 0.63 7.18 74 SER A CA 1
ATOM 1197 C CA B SER A 1 74 ? -0.712 10.323 4.178 0.27 9.89 74 SER A CA 1
ATOM 1198 C CA C SER A 1 74 ? -0.780 10.388 4.172 0.10 9.95 74 SER A CA 1
ATOM 1199 C C A SER A 1 74 ? -1.549 9.892 5.439 0.63 6.63 74 SER A C 1
ATOM 1200 C C B SER A 1 74 ? -1.486 9.737 5.355 0.27 7.22 74 SER A C 1
ATOM 1201 C C C SER A 1 74 ? -1.517 9.837 5.392 0.10 7.30 74 SER A C 1
ATOM 1202 O O A SER A 1 74 ? -2.785 9.863 5.495 0.63 8.37 74 SER A O 1
ATOM 1203 O O B SER A 1 74 ? -2.690 9.465 5.262 0.27 7.37 74 SER A O 1
ATOM 1204 O O C SER A 1 74 ? -2.741 9.684 5.369 0.10 7.35 74 SER A O 1
ATOM 1226 N N . GLY A 1 75 ? -0.770 9.525 6.448 1.00 6.59 75 GLY A N 1
ATOM 1227 C CA . GLY A 1 75 ? -1.365 9.131 7.712 1.00 7.82 75 GLY A CA 1
ATOM 1228 C C . GLY A 1 75 ? -0.573 8.087 8.458 1.00 6.34 75 GLY A C 1
ATOM 1229 O O . GLY A 1 75 ? 0.584 7.811 8.159 1.00 6.14 75 GLY A O 1
ATOM 1234 N N . LEU A 1 76 ? -1.234 7.530 9.469 1.00 6.55 76 LEU A N 1
ATOM 1235 C CA . LEU A 1 76 ? -0.664 6.551 10.367 1.00 6.28 76 LEU A CA 1
ATOM 1236 C C . LEU A 1 76 ? -0.802 5.168 9.776 1.00 5.77 76 LEU A C 1
ATOM 1237 O O . LEU A 1 76 ? -1.917 4.692 9.513 1.00 8.43 76 LEU A O 1
ATOM 1253 N N . TYR A 1 77 ? 0.315 4.478 9.580 1.00 5.37 77 TYR A N 1
ATOM 1254 C CA . TYR A 1 77 ? 0.312 3.097 9.138 1.00 5.17 77 TYR A CA 1
ATOM 1255 C C . TYR A 1 77 ? 0.785 2.243 10.293 1.00 5.16 77 TYR A C 1
ATOM 1256 O O . TYR A 1 77 ? 1.846 2.509 10.880 1.00 6.37 77 TYR A O 1
ATOM 1274 N N . THR A 1 78 ? 0.005 1.218 10.614 1.00 5.22 78 THR A N 1
ATOM 1275 C CA . THR A 1 78 ? 0.321 0.277 11.687 1.00 5.09 78 THR A CA 1
ATOM 1276 C C . THR A 1 78 ? 0.328 -1.127 11.127 1.00 5.18 78 THR A C 1
ATOM 1277 O O . THR A 1 78 ? -0.610 -1.537 10.453 1.00 6.44 78 THR A O 1
ATOM 1288 N N . CYS A 1 79 ? 1.386 -1.870 11.451 1.00 5.37 79 CYS A N 1
ATOM 1289 C CA . CYS A 1 79 ? 1.475 -3.279 11.161 1.00 5.36 79 CYS A CA 1
ATOM 1290 C C . CYS A 1 79 ? 1.381 -4.024 12.491 1.00 5.12 79 CYS A C 1
ATOM 1291 O O . CYS A 1 79 ? 2.258 -3.889 13.330 1.00 6.06 79 CYS A O 1
ATOM 1299 N N . THR A 1 80 ? 0.328 -4.817 12.650 1.00 5.38 80 THR A N 1
ATOM 1300 C CA . THR A 1 80 ? 0.199 -5.705 13.793 1.00 5.45 80 THR A CA 1
ATOM 1301 C C . THR A 1 80 ? 0.595 -7.100 13.366 1.00 5.56 80 THR A C 1
ATOM 1302 O O . THR A 1 80 ? 0.005 -7.665 12.432 1.00 6.78 80 THR A O 1
ATOM 1313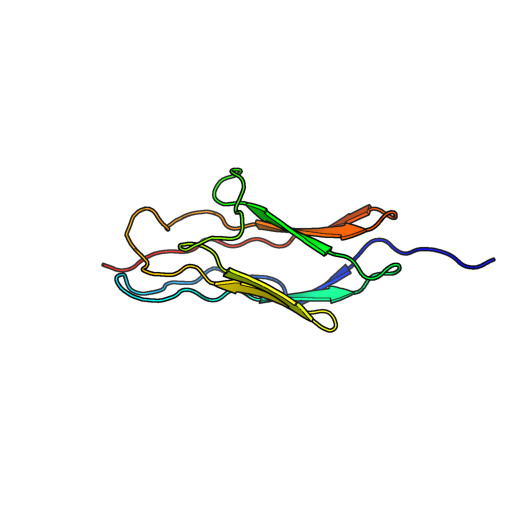 N N . VAL A 1 81 ? 1.603 -7.658 14.031 1.00 5.67 81 VAL A N 1
ATOM 1314 C CA . VAL A 1 81 ? 2.121 -8.983 13.778 1.00 6.28 81 VAL A CA 1
ATOM 1315 C C . VAL A 1 81 ? 1.541 -9.900 14.849 1.00 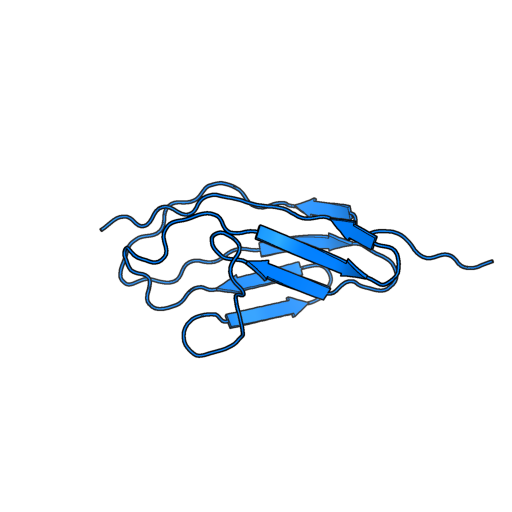5.51 81 VAL A C 1
ATOM 1316 O O . VAL A 1 81 ? 1.699 -9.640 16.042 1.00 6.33 81 VAL A O 1
ATOM 1329 N N . LYS A 1 82 ? 0.850 -10.945 14.428 1.00 6.25 82 LYS A N 1
ATOM 1330 C CA . LYS A 1 82 ? 0.009 -11.731 15.328 1.00 6.81 82 LYS A CA 1
ATOM 1331 C C . LYS A 1 82 ? 0.165 -13.209 15.124 1.00 6.50 82 LYS A C 1
ATOM 1332 O O . LYS A 1 82 ? 0.266 -13.700 14.006 1.00 8.11 82 LYS A O 1
ATOM 1351 N N . ASN A 1 83 ? 0.116 -13.948 16.228 1.00 6.91 83 ASN A N 1
ATOM 1352 C CA . ASN A 1 83 ? -0.028 -15.379 16.174 1.00 7.00 83 ASN A CA 1
ATOM 1353 C C . ASN A 1 83 ? -0.958 -15.784 17.340 1.00 7.59 83 ASN A C 1
ATOM 1354 O O . ASN A 1 83 ? -1.530 -14.918 18.034 1.00 7.82 83 ASN A O 1
ATOM 1365 N N . SER A 1 84 ? -1.092 -17.078 17.550 1.00 8.35 84 SER A N 1
ATOM 1366 C CA . SER A 1 84 ? -2.002 -17.533 18.584 1.00 9.30 84 SER A CA 1
ATOM 1367 C C . SER A 1 84 ? -1.495 -17.241 19.994 1.00 8.88 84 SER A C 1
ATOM 1368 O O . SER A 1 84 ? -2.247 -17.417 20.939 1.00 10.68 84 SER A O 1
ATOM 1376 N N . ALA A 1 85 ? -0.272 -16.743 20.145 1.00 8.47 85 ALA A N 1
ATOM 1377 C CA . ALA A 1 85 ? 0.296 -16.354 21.427 1.00 8.05 85 ALA A CA 1
ATOM 1378 C C . ALA A 1 85 ? 0.133 -14.883 21.732 1.00 6.78 85 ALA A C 1
ATOM 1379 O O . ALA A 1 85 ? 0.422 -14.505 22.857 1.00 8.92 85 ALA A O 1
ATOM 1386 N N . GLY A 1 86 ? -0.269 -14.066 20.762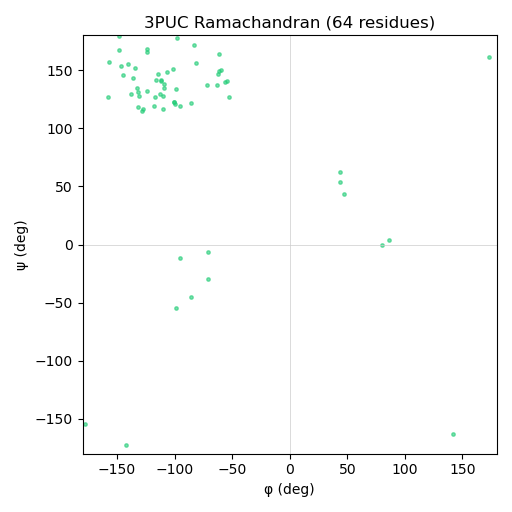 1.00 7.53 86 GLY A N 1
ATOM 1387 C CA . GLY A 1 86 ? -0.439 -12.652 21.018 1.00 7.25 86 GLY A CA 1
ATOM 1388 C C . GLY A 1 86 ? 0.016 -11.857 19.817 1.00 5.86 86 GLY A C 1
ATOM 1389 O O . GLY A 1 86 ? 0.103 -12.394 18.714 1.00 7.04 86 GLY A O 1
ATOM 1393 N N . SER A 1 87 ? 0.246 -10.568 20.025 1.00 5.44 87 SER A N 1
ATOM 1394 C CA . SER A 1 87 ? 0.599 -9.697 18.930 1.00 5.78 87 SER A CA 1
ATOM 1395 C C . SER A 1 87 ? 1.516 -8.604 19.412 1.00 5.28 87 SER A C 1
ATOM 1396 O O . SER A 1 87 ? 1.691 -8.374 20.612 1.00 6.22 87 SER A O 1
ATOM 1404 N N . VAL A 1 88 ? 2.115 -7.912 18.439 1.00 5.00 88 VAL A N 1
ATOM 1405 C CA . VAL A 1 88 ? 2.872 -6.704 18.681 1.00 5.08 88 VAL A CA 1
ATOM 1406 C C . VAL A 1 88 ? 2.761 -5.874 17.416 1.00 4.70 88 VAL A C 1
ATOM 1407 O O . VAL A 1 88 ? 2.639 -6.437 16.313 1.00 6.02 88 VAL A O 1
ATOM 1420 N N A SER A 1 89 ? 2.795 -4.562 17.530 0.57 4.88 89 SER A N 1
ATOM 1421 N N B SER A 1 89 ? 2.816 -4.560 17.562 0.43 5.17 89 SER A N 1
ATOM 1422 C CA A SER A 1 89 ? 2.726 -3.733 16.340 0.57 4.77 89 SER A CA 1
ATOM 1423 C CA B SER A 1 89 ? 2.641 -3.663 16.423 0.43 6.13 89 SER A CA 1
ATOM 1424 C C A SER A 1 89 ? 3.925 -2.827 16.212 0.57 5.01 89 SER A C 1
ATOM 1425 C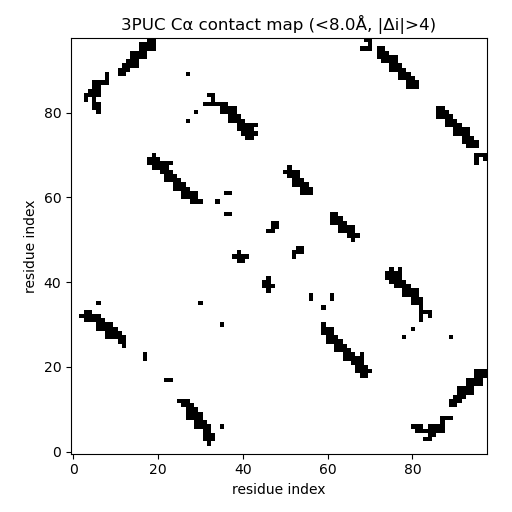 C B SER A 1 89 ? 3.804 -2.697 16.261 0.43 6.21 89 SER A C 1
ATOM 1426 O O A SER A 1 89 ? 4.728 -2.654 17.127 0.57 5.44 89 SER A O 1
ATOM 1427 O O B SER A 1 89 ? 4.471 -2.338 17.228 0.43 6.68 89 SER A O 1
ATOM 1442 N N . SER A 1 90 ? 4.005 -2.244 15.021 1.00 5.80 90 SER A N 1
ATOM 1443 C CA . SER A 1 90 ? 4.945 -1.190 14.729 1.00 6.46 90 SER A CA 1
ATOM 1444 C C . SER A 1 90 ? 4.232 -0.198 13.822 1.00 6.11 90 SER A C 1
ATOM 1445 O O . SER A 1 90 ? 3.401 -0.602 12.998 1.00 7.60 90 SER A O 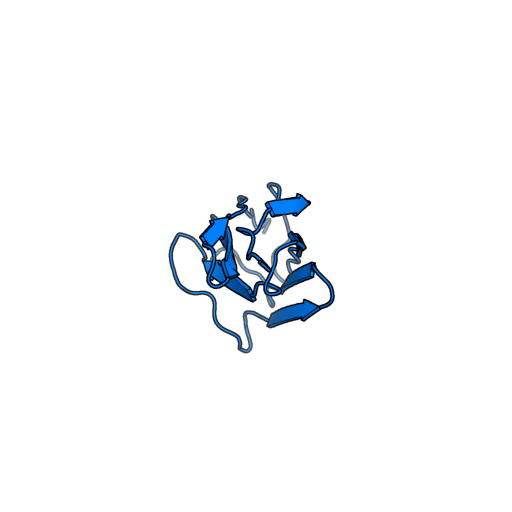1
ATOM 1454 N N . SER A 1 91 ? 4.535 1.084 13.957 1.00 6.26 91 SER A N 1
ATOM 1455 C CA A SER A 1 91 ? 3.784 2.135 13.288 0.73 6.14 91 SER A CA 1
ATOM 1456 C CA B SER A 1 91 ? 3.782 2.098 13.226 0.27 7.31 91 SER A CA 1
ATOM 1457 C C . SER A 1 91 ? 4.661 3.264 12.809 1.00 6.45 91 SER A C 1
ATOM 1458 O O . SER A 1 91 ? 5.752 3.493 13.354 1.00 7.00 91 SER A O 1
ATOM 1473 N N . CYS A 1 92 ? 4.154 4.013 11.835 1.00 6.47 92 CYS A N 1
ATOM 1474 C CA . CYS A 1 92 ? 4.800 5.236 11.429 1.00 6.26 92 CYS A CA 1
ATOM 1475 C C . CYS A 1 92 ? 3.832 6.152 10.729 1.00 6.12 92 CYS A C 1
ATOM 1476 O O . CYS A 1 92 ? 2.719 5.758 10.389 1.00 6.76 92 CYS A O 1
ATOM 1484 N N A LYS A 1 93 ? 4.277 7.373 10.541 0.89 5.77 93 LYS A N 1
ATOM 1485 N N B LYS A 1 93 ? 4.272 7.387 10.525 0.11 9.88 93 LYS A N 1
ATOM 1486 C CA A LYS A 1 93 ? 3.538 8.362 9.791 0.89 6.80 93 LYS A CA 1
ATOM 1487 C CA B LYS A 1 93 ? 3.508 8.366 9.777 0.11 14.57 93 LYS A CA 1
ATOM 1488 C C A LYS A 1 93 ? 4.115 8.457 8.382 0.89 6.21 93 LYS A C 1
ATOM 1489 C C B LYS A 1 93 ? 4.103 8.521 8.382 0.11 9.27 93 LYS A C 1
ATOM 1490 O O A LYS A 1 93 ? 5.317 8.688 8.229 0.89 6.78 93 LYS A O 1
ATOM 1491 O O B LYS A 1 93 ? 5.294 8.791 8.225 0.11 8.66 93 LYS A O 1
ATOM 1502 N N . LEU A 1 94 ? 3.261 8.336 7.374 1.00 6.47 94 LEU A N 1
ATOM 1503 C CA . LEU A 1 94 ? 3.624 8.576 5.977 1.00 6.50 94 LEU A CA 1
ATOM 1504 C C . LEU A 1 94 ? 3.187 9.980 5.594 1.00 6.19 94 LEU A C 1
ATOM 1505 O O . LEU A 1 94 ? 2.029 10.359 5.805 1.00 6.82 94 LEU A O 1
ATOM 1522 N N . THR A 1 95 ? 4.115 10.722 4.995 1.00 6.44 95 THR A N 1
ATOM 1523 C CA . THR A 1 95 ? 3.837 12.017 4.419 1.00 7.26 95 THR A CA 1
ATOM 1524 C C . THR A 1 95 ? 3.986 11.902 2.909 1.00 7.53 95 THR A C 1
ATOM 1525 O O . THR A 1 95 ? 4.975 11.388 2.418 1.00 7.80 95 THR A O 1
ATOM 1536 N N . ILE A 1 96 ? 2.989 12.363 2.182 1.00 10.01 96 ILE A N 1
ATOM 1537 C CA . ILE A 1 96 ? 3.056 12.384 0.725 1.00 11.12 96 ILE A CA 1
ATOM 1538 C C . ILE A 1 96 ? 3.415 13.795 0.284 1.00 12.65 96 ILE A C 1
ATOM 1539 O O . ILE A 1 96 ? 2.736 14.764 0.639 1.00 18.16 96 ILE A O 1
ATOM 1555 N N . LYS A 1 97 ? 4.515 13.901 -0.453 1.00 11.95 97 LYS A N 1
ATOM 1556 C CA . LYS A 1 97 ? 4.958 15.190 -0.964 1.00 18.54 97 LYS A CA 1
ATOM 1557 C C . LYS A 1 97 ? 4.460 15.389 -2.371 1.00 13.04 97 LYS A C 1
ATOM 1558 O O . LYS A 1 97 ? 4.786 14.619 -3.286 1.00 12.24 97 LYS A O 1
ATOM 1564 N N . ALA A 1 98 ? 3.664 16.438 -2.549 1.00 18.09 98 ALA A N 1
ATOM 1565 C CA . ALA A 1 98 ? 3.012 16.713 -3.818 1.00 24.22 98 ALA A CA 1
ATOM 1566 C C . ALA A 1 98 ? 4.046 17.140 -4.837 1.00 26.43 98 ALA A C 1
ATOM 1567 O O . ALA A 1 98 ? 5.059 17.737 -4.479 1.00 28.07 98 ALA A O 1
#

Organism: Homo sapiens (NCBI:txid9606)

Secondary structure (DSSP, 8-state):
----EEEEEEE----EEEESSS-EEEEEEEEEESPPEEEEEETTEE--SSSSEEEEEETTEEEEEE-S--GGG-EEEEEEEEETTEEEEEEEEEEEE-

Solvent-accessible surface area: 5594 Å² total; per-residue (Å²): 109,146,145,61,50,100,0,85,51,94,68,23,12,136,96,49,81,25,66,32,120,37,62,0,148,12,43,0,109,2,76,23,94,54,97,5,74,16,90,6,33,29,70,64,141,90,14,100,103,32,64,63,40,82,52,67,82,109,105,23,7,4,86,0,52,0,45,147,0,55,106,82,4,42,15,84,0,24,0,36,0,102,18,106,41,29,49,39,55,15,48,5,110,1,53,19,138,116

Sequence (98 aa):
GPISSSKPVIVTGLQDTTVVSSSDSSVAKFFAVKATGEPRPTAIWTKKDGKAITTQGGKYKLSEDKGGFFLEIIHKTDTSSDSSSGLYTCTVKNSAGSVSSSSSCKKLTIKA

B-factor: mean 12.43, std 10.41, range [3.87, 104.4]

CATH classification: 2.60.40.10

Radius of gyration: 14.0 Å; Cα contacts (8 Å, |Δi|>4): 279; chains: 1; bounding box: 22×46×35 Å

GO terms:
  GO:0004713 protein tyrosine kinase activity (F, IDA)
  GO:0035995 detection of muscle stretch (P, IDA)
  GO:0030018 Z disc (C, IDA)
  GO:0005576 extracellular region (C, TAS)
  GO:0005829 cytosol (C, TAS)
  GO:0042802 identical protein binding (F, IPI)
  GO:0005515 protein binding (F, IPI)
  GO:0051015 actin filament binding (F, IDA)
  GO:0097493 structural molecule activity conferring elasticity (F, IDA)
  GO:0004674 protein serine/threonine kinase activity (F, IDA)
  GO:0031674 I band (C, IDA)
  GO:0005509 calcium ion binding (F, IDA)
  GO:0000794 condensed nuclear chromosome (C, IDA)
  GO:0005865 striated muscle thin filament (C, IDA)
  GO:0031430 M band (C, IDA)
  GO:0042805 actinin binding (F, IDA)
  GO:0051592 response to calcium ion (P, IDA)
  GO:0007076 mitotic chromosome condensation (P, IEP)
  GO:0097493 structural molecule activity conferring elasticity (F, TAS)
  GO:0035995 detection of muscle stretch (P, TAS)

Nearest PDB structures (foldseek):
  3puc-assembly1_A  TM=1.010E+00  e=2.515E-19  Homo sapiens
  8p35-assembly1_A  TM=9.698E-01  e=1.334E-10  Homo sapiens
  2rik-assembly1_A  TM=9.608E-01  e=1.622E-09  Oryctolagus cuniculus
  2wwk-assembly1_O  TM=9.593E-01  e=3.111E-09  Homo sapiens
  6h4l-assembly1_A  TM=9.621E-01  e=7.025E-09  Homo sapiens

Foldseek 3Di:
DDDWFEKDWPDFDEEEEDEAQAKDKDKTFIQIVVGWAKWKDFVNHGDDDDPQWHWDDDDRMTMIMGHRGDQVRWGKMKIWTDDPHGIDIHIYTYGYHD

InterPro domains:
  IPR000719 Protein kinase domain [PF00069] (32179-32432)
  IPR000719 Protein kinase domain [PS50011] (32178-32432)
  IPR003598 Immunoglobulin subtype 2 [SM00408] (18-87)
  IPR003598 Immunoglobulin subtype 2 [SM00408] (116-183)
  IPR003598 Immunoglobulin subtype 2 [SM00408] (955-1022)
  IPR003598 Immunoglobulin subtype 2 [SM00408] (1094-1163)
  IPR003598 Immunoglobulin subtype 2 [SM00408] (1303-1371)
  IPR003598 Immunoglobulin subtype 2 [SM00408] (1469-1537)
  IPR003598 Immunoglobulin subtype 2 [SM00408] (1568-1637)
  IPR003598 Immunoglobulin subtype 2 [SM00408] (1853-1919)
  IPR003598 Immunoglobulin subtype 2 [SM00408] (2187-2253)
  IPR003598 Immunoglobulin subtype 2 [SM00408] (2279-2345)
  IPR003598 Immunoglobulin subtype 2 [SM00408] (2457-2523)
  IPR003598 Immunoglobulin subtype 2 [SM00408] (2632-2698)
  IPR003598 Immunoglobulin subtype 2 [SM00408] (3070-3136)
  IPR003598 Immunoglobulin subtype 2 [SM00408] (3251-3318)
  IPR003598 Immunoglobulin subtype 2 [SM00408] (3357-3423)
  IPR003598 Immunoglobulin subtype 2 [SM00408] (3515-3582)
  IPR003598 Immunoglobulin subtype 2 [SM00408] (3633-3701)
  IPR003598 Immunoglobulin subtype 2 [SM00408] (4301-4367)